Protein AF-A0A090Z5L9-F1 (afdb_monomer_lite)

Radius of gyration: 13.54 Å; chains: 1; bounding box: 50×16×24 Å

Secondary structure (DSSP, 8-state):
---HHHHHHHTTB-HHHHHHHHHHHGGGS-TT-HHHHHHHSTT-TTS-TTTBPP--------

Organism: NCBI:txid2338372

InterPro domains:
  IPR039552 Transposase IS66, C-terminal [PF13817] (3-43)

Foldseek 3Di:
DQDLLNLLVVLQFDSVQLVVVCVVCVVVDDPVDPVSVLCSRSNHPVDDPSRGPPPPPDPDDD

pLDDT: mean 80.1, std 13.01, range [42.09, 90.06]

Sequence (62 aa):
MYSVVETAKKNNLSPYHYLRYLFETLPNIDLNNKEEIDKVLPWSMDLPSSCRVPKKSDANKK

Structure (mmCIF, N/CA/C/O backbone):
data_AF-A0A090Z5L9-F1
#
_entry.id   AF-A0A090Z5L9-F1
#
loop_
_atom_site.group_PDB
_atom_site.id
_atom_site.type_symbol
_atom_site.label_atom_id
_atom_site.label_alt_id
_atom_site.label_comp_id
_atom_site.label_asym_id
_atom_site.label_entity_id
_atom_site.label_seq_id
_atom_site.pdbx_PDB_ins_code
_atom_site.Cartn_x
_atom_site.Cartn_y
_atom_site.Cartn_z
_atom_site.occupancy
_atom_site.B_iso_or_equiv
_atom_site.auth_seq_id
_atom_site.auth_comp_id
_atom_site.auth_asym_id
_atom_site.auth_atom_id
_atom_site.pdbx_PDB_model_num
ATOM 1 N N . MET A 1 1 ? 5.452 8.608 16.378 1.00 54.81 1 MET A N 1
ATOM 2 C CA . MET A 1 1 ? 5.728 7.732 15.218 1.00 54.81 1 MET A CA 1
ATOM 3 C C . MET A 1 1 ? 4.395 7.193 14.735 1.00 54.81 1 MET A C 1
ATOM 5 O O . MET A 1 1 ? 3.721 6.562 15.533 1.00 54.81 1 MET A O 1
ATOM 9 N N . TYR A 1 2 ? 3.981 7.494 13.502 1.00 70.06 2 TYR A N 1
ATOM 10 C CA . TYR A 1 2 ? 2.766 6.912 12.920 1.00 70.06 2 TYR A CA 1
ATOM 11 C C . TYR A 1 2 ? 3.153 5.628 12.189 1.00 70.06 2 TYR A C 1
ATOM 13 O O . TYR A 1 2 ? 4.050 5.646 11.347 1.00 70.06 2 TYR A O 1
ATOM 21 N N . SER A 1 3 ? 2.513 4.513 12.532 1.00 83.31 3 SER A N 1
ATOM 22 C CA . SER A 1 3 ? 2.742 3.245 11.833 1.00 83.31 3 SER A CA 1
ATOM 23 C C . SER A 1 3 ? 2.142 3.295 10.425 1.00 83.31 3 SER A C 1
ATOM 25 O O . SER A 1 3 ? 1.143 3.976 10.202 1.00 83.31 3 SER A O 1
ATOM 27 N N . VAL A 1 4 ? 2.682 2.513 9.485 1.00 83.38 4 VAL A N 1
ATOM 28 C CA . VAL A 1 4 ? 2.163 2.397 8.103 1.00 83.38 4 VAL A CA 1
ATOM 29 C C . VAL A 1 4 ? 0.662 2.062 8.084 1.00 83.38 4 VAL A C 1
ATOM 31 O O . VAL A 1 4 ? -0.103 2.612 7.296 1.00 83.38 4 VAL A O 1
ATOM 34 N N . VAL A 1 5 ? 0.224 1.224 9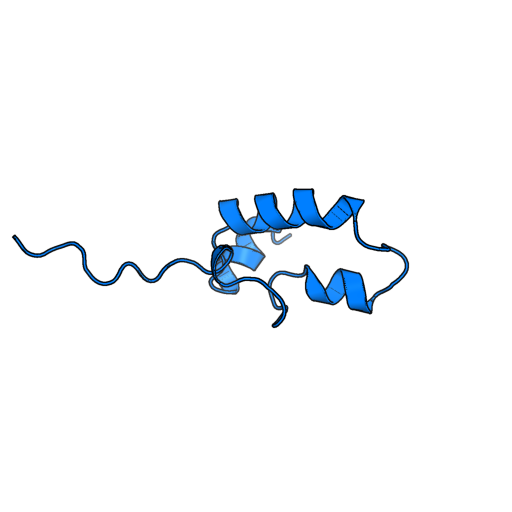.027 1.00 84.06 5 VAL A N 1
ATOM 35 C CA . VAL A 1 5 ? -1.185 0.876 9.272 1.00 84.06 5 VAL A CA 1
ATOM 36 C C . VAL A 1 5 ? -2.038 2.101 9.611 1.00 84.06 5 VAL A C 1
ATOM 38 O O . VAL A 1 5 ? -3.172 2.216 9.155 1.00 84.06 5 VAL A O 1
ATOM 41 N N . GLU A 1 6 ? -1.515 3.013 10.422 1.00 85.25 6 GLU A N 1
ATOM 42 C CA . GLU A 1 6 ? -2.221 4.207 10.889 1.00 85.25 6 GLU A CA 1
ATOM 43 C C . GLU A 1 6 ? -2.376 5.229 9.760 1.00 85.25 6 GLU A C 1
ATOM 45 O O . GLU A 1 6 ? -3.452 5.797 9.568 1.00 85.25 6 GLU A O 1
ATOM 50 N N . THR A 1 7 ? -1.330 5.377 8.945 1.00 87.00 7 THR A N 1
ATOM 51 C CA . THR A 1 7 ? -1.359 6.165 7.712 1.00 87.00 7 THR A CA 1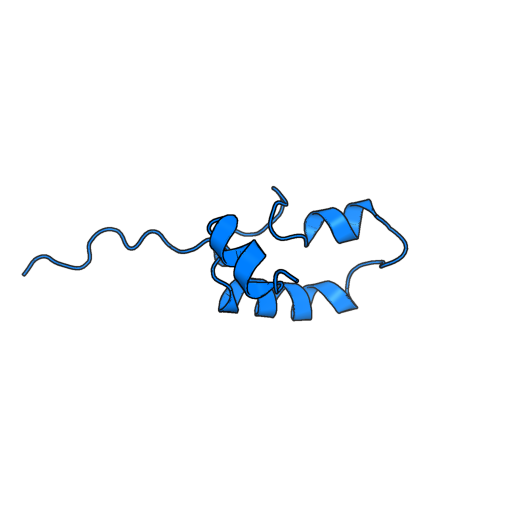
ATOM 52 C C . THR A 1 7 ? -2.346 5.582 6.699 1.00 87.00 7 THR A C 1
ATOM 54 O O . THR A 1 7 ? -3.141 6.330 6.135 1.00 87.00 7 THR A O 1
ATOM 57 N N . ALA A 1 8 ? -2.367 4.258 6.506 1.00 86.62 8 ALA A N 1
ATOM 58 C CA . ALA A 1 8 ? -3.328 3.592 5.624 1.00 86.62 8 ALA A CA 1
ATOM 59 C C . ALA A 1 8 ? -4.777 3.841 6.078 1.00 86.62 8 ALA A C 1
ATOM 61 O O . ALA A 1 8 ? -5.610 4.266 5.278 1.00 86.62 8 ALA A O 1
ATOM 62 N N . LYS A 1 9 ? -5.066 3.691 7.381 1.00 83.56 9 LYS A N 1
ATOM 63 C CA . LYS A 1 9 ? -6.394 3.998 7.941 1.00 83.56 9 LYS A CA 1
ATOM 64 C C . LYS A 1 9 ? -6.802 5.451 7.694 1.00 83.56 9 LYS A C 1
ATOM 66 O O . LYS A 1 9 ? -7.928 5.695 7.270 1.00 83.56 9 LYS A O 1
ATOM 71 N N . LYS A 1 10 ? -5.895 6.411 7.916 1.00 85.75 10 LYS A N 1
ATOM 72 C CA . LYS A 1 10 ? -6.150 7.839 7.651 1.00 85.75 10 LYS A CA 1
ATOM 73 C C . LYS A 1 10 ? -6.458 8.135 6.180 1.00 85.75 10 LYS A C 1
ATOM 75 O O . LYS A 1 10 ? -7.228 9.049 5.909 1.00 85.75 10 LYS A O 1
ATOM 80 N N . ASN A 1 11 ? -5.904 7.357 5.253 1.00 85.06 11 ASN A N 1
ATOM 81 C CA . ASN A 1 11 ? -6.134 7.503 3.814 1.00 85.06 11 ASN A CA 1
ATOM 82 C C . ASN A 1 11 ? -7.313 6.661 3.287 1.00 85.06 11 ASN A C 1
ATOM 84 O O . ASN A 1 11 ? -7.467 6.508 2.080 1.00 85.06 11 ASN A O 1
ATOM 88 N N . ASN A 1 12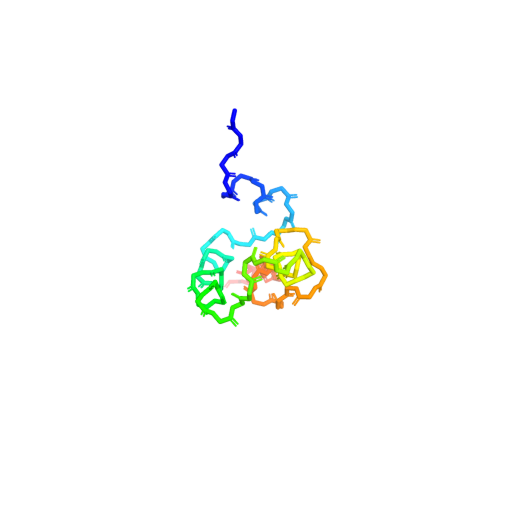 ? -8.178 6.128 4.161 1.00 85.25 12 ASN A N 1
ATOM 89 C CA . ASN A 1 12 ? -9.289 5.243 3.773 1.00 85.25 12 ASN A CA 1
ATOM 90 C C . ASN A 1 12 ? -8.824 3.985 3.012 1.00 85.25 12 ASN A C 1
ATOM 92 O O . ASN A 1 12 ? -9.522 3.459 2.138 1.00 85.25 12 ASN A O 1
ATOM 96 N N . LEU A 1 13 ? -7.645 3.478 3.359 1.00 86.00 13 LEU A N 1
ATOM 97 C CA . LEU A 1 13 ? -7.150 2.196 2.884 1.00 86.00 13 LEU A CA 1
ATOM 98 C C . LEU A 1 13 ? -7.375 1.121 3.941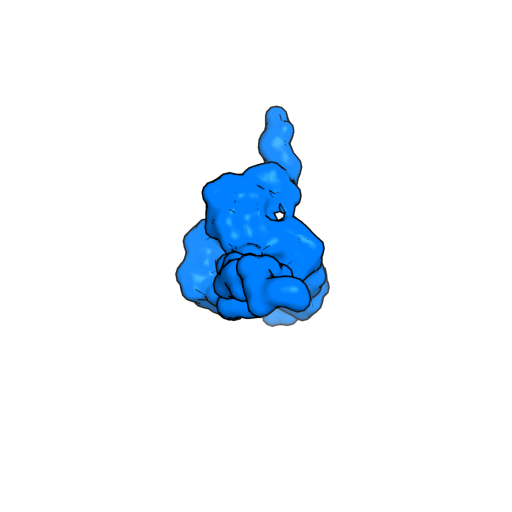 1.00 86.00 13 LEU A C 1
ATOM 100 O O . LEU A 1 13 ? -7.268 1.363 5.146 1.00 86.00 13 LEU A O 1
ATOM 104 N N . SER A 1 14 ? -7.669 -0.092 3.482 1.00 87.69 14 SER A N 1
ATOM 105 C CA . SER A 1 14 ? -7.701 -1.259 4.350 1.00 87.69 14 SER A CA 1
ATOM 106 C C . SER A 1 14 ? -6.264 -1.674 4.660 1.00 87.69 14 SER A C 1
ATOM 108 O O . SER A 1 14 ? -5.542 -2.054 3.737 1.00 87.69 14 SER A O 1
ATOM 110 N N . PRO A 1 15 ? -5.822 -1.651 5.930 1.00 86.94 15 PRO A N 1
ATOM 111 C CA . PRO A 1 15 ? -4.426 -1.921 6.264 1.00 86.94 15 PRO A CA 1
ATOM 112 C C . PRO A 1 15 ? -3.966 -3.308 5.834 1.00 86.94 15 PRO A C 1
ATOM 114 O O . PRO A 1 15 ? -2.823 -3.474 5.430 1.00 86.94 15 PRO A O 1
ATOM 117 N N . TYR A 1 16 ? -4.863 -4.294 5.899 1.00 87.44 16 TYR A N 1
ATOM 118 C CA . TYR A 1 16 ? -4.564 -5.661 5.493 1.00 87.44 16 TYR A CA 1
ATOM 119 C C . TYR A 1 16 ? -4.307 -5.758 3.985 1.00 87.44 16 TYR A C 1
ATOM 121 O O . TYR A 1 16 ? -3.257 -6.242 3.570 1.00 87.44 16 TYR A O 1
ATOM 129 N N . HIS A 1 17 ? -5.234 -5.247 3.166 1.00 87.31 17 HIS A N 1
ATOM 130 C CA . HIS A 1 17 ? -5.096 -5.278 1.708 1.00 87.31 17 HIS A CA 1
ATOM 131 C C . HIS A 1 17 ? -3.945 -4.397 1.222 1.00 87.31 17 HIS A C 1
ATOM 133 O O . HIS A 1 17 ? -3.206 -4.806 0.335 1.00 87.31 17 HIS A O 1
ATOM 139 N N . TYR A 1 18 ? -3.753 -3.231 1.842 1.00 89.06 18 TYR A N 1
ATOM 140 C CA . TYR A 1 18 ? -2.646 -2.339 1.522 1.00 89.06 18 TYR A CA 1
ATOM 141 C C . TYR A 1 18 ? -1.287 -2.974 1.837 1.00 89.06 18 TYR A C 1
ATOM 143 O O . TYR A 1 18 ? -0.415 -2.976 0.979 1.00 89.06 18 TYR A O 1
ATOM 151 N N . LEU A 1 19 ? -1.102 -3.569 3.023 1.00 88.50 19 LEU A N 1
ATOM 152 C CA . LEU A 1 19 ? 0.147 -4.267 3.352 1.00 88.50 19 LEU A CA 1
ATOM 153 C C . LEU A 1 19 ? 0.389 -5.457 2.422 1.00 88.50 19 LEU A C 1
ATOM 155 O O . LEU A 1 19 ? 1.513 -5.655 1.974 1.00 88.50 19 LEU A O 1
ATOM 159 N N . ARG A 1 20 ? -0.657 -6.228 2.101 1.00 89.00 20 ARG A N 1
ATOM 160 C CA . ARG A 1 20 ? -0.578 -7.337 1.143 1.00 89.00 20 ARG A CA 1
ATOM 161 C C . ARG A 1 20 ? -0.075 -6.853 -0.220 1.00 89.00 20 ARG A C 1
ATOM 163 O O . ARG A 1 20 ? 0.909 -7.387 -0.716 1.00 89.00 20 ARG A O 1
ATOM 170 N N . TYR A 1 21 ? -0.716 -5.825 -0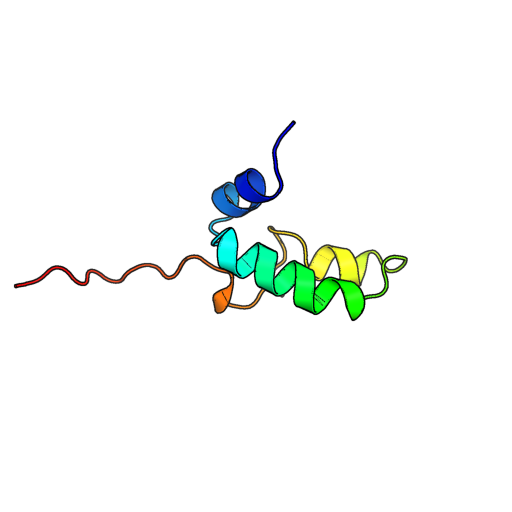.777 1.00 88.81 21 TYR A N 1
ATOM 171 C CA . TYR A 1 21 ? -0.324 -5.221 -2.049 1.00 88.81 21 TYR A CA 1
ATOM 172 C C . TYR A 1 21 ? 1.097 -4.665 -1.996 1.00 88.81 21 TYR A C 1
ATOM 174 O O . TYR A 1 21 ? 1.888 -4.910 -2.901 1.00 88.81 21 TYR A O 1
ATOM 182 N N . LEU A 1 22 ? 1.445 -3.970 -0.911 1.00 88.62 22 LEU A N 1
ATOM 183 C CA . LEU A 1 22 ? 2.776 -3.421 -0.703 1.00 88.62 22 LEU A CA 1
ATOM 184 C C . LEU A 1 22 ? 3.830 -4.533 -0.739 1.00 88.62 22 LEU A C 1
ATOM 186 O O . LEU A 1 22 ? 4.799 -4.407 -1.471 1.00 88.62 22 LEU A O 1
ATOM 190 N N . PHE A 1 23 ? 3.633 -5.648 -0.032 1.00 88.56 23 PHE A N 1
ATOM 191 C CA . PHE A 1 23 ? 4.590 -6.760 -0.045 1.00 88.56 23 PHE A CA 1
ATOM 192 C C . PHE A 1 23 ? 4.668 -7.506 -1.383 1.00 88.56 23 PHE A C 1
ATOM 194 O O . PHE A 1 23 ? 5.729 -8.026 -1.708 1.00 88.56 23 PHE A O 1
ATOM 201 N N . GLU A 1 24 ? 3.587 -7.554 -2.163 1.00 90.06 24 GLU A N 1
ATOM 202 C CA . GLU A 1 24 ? 3.604 -8.154 -3.507 1.00 90.06 24 GLU A CA 1
ATOM 203 C C . GLU A 1 24 ? 4.238 -7.220 -4.555 1.00 90.06 24 GLU A C 1
ATOM 205 O O . GLU A 1 24 ? 4.869 -7.683 -5.505 1.00 90.06 24 GLU A O 1
ATOM 210 N N . THR A 1 25 ? 4.134 -5.904 -4.356 1.00 87.81 25 THR A N 1
ATOM 211 C CA . THR A 1 25 ? 4.623 -4.888 -5.303 1.00 87.81 25 THR A CA 1
ATOM 212 C C . THR A 1 25 ? 6.055 -4.446 -4.998 1.00 87.81 25 THR A C 1
ATOM 214 O O . THR A 1 25 ? 6.826 -4.234 -5.923 1.00 87.81 25 THR A O 1
ATOM 217 N N . LEU A 1 26 ? 6.457 -4.384 -3.723 1.00 87.81 26 LEU A N 1
ATOM 218 C CA . LEU A 1 26 ? 7.813 -4.025 -3.283 1.00 87.81 26 LEU A CA 1
ATOM 219 C C . LEU A 1 26 ? 8.952 -4.777 -4.000 1.00 87.81 26 LEU A C 1
ATOM 221 O O . LEU A 1 26 ? 9.912 -4.116 -4.382 1.00 87.81 26 LEU A O 1
ATOM 225 N N . PRO A 1 27 ? 8.900 -6.109 -4.201 1.00 87.44 27 PRO A N 1
ATOM 226 C CA . PRO A 1 27 ? 9.956 -6.815 -4.931 1.00 87.44 27 PRO A CA 1
ATOM 227 C C . PRO A 1 27 ? 9.950 -6.537 -6.442 1.00 87.44 27 PRO A C 1
ATOM 229 O O . PRO A 1 27 ? 10.926 -6.858 -7.110 1.00 87.44 27 PRO A O 1
ATOM 232 N N . ASN A 1 28 ? 8.862 -5.979 -6.981 1.00 87.81 28 ASN A N 1
ATOM 233 C CA . ASN A 1 28 ? 8.702 -5.679 -8.403 1.00 87.81 28 ASN A CA 1
ATOM 234 C C . ASN A 1 28 ? 9.023 -4.221 -8.764 1.00 87.81 28 ASN A C 1
ATOM 236 O O . ASN A 1 28 ? 9.098 -3.919 -9.951 1.00 87.81 28 ASN A O 1
ATOM 240 N N . ILE A 1 29 ? 9.186 -3.332 -7.781 1.00 87.88 29 ILE A N 1
ATOM 241 C CA . ILE A 1 29 ? 9.456 -1.909 -8.019 1.00 87.88 29 ILE A CA 1
ATOM 242 C C . ILE A 1 29 ? 10.916 -1.558 -7.778 1.00 87.88 29 ILE A C 1
ATOM 244 O O . ILE A 1 29 ? 11.580 -2.121 -6.903 1.00 87.88 29 ILE A O 1
ATOM 248 N N . ASP A 1 30 ? 11.395 -0.557 -8.508 1.00 88.50 30 ASP A N 1
ATOM 249 C CA . ASP A 1 30 ? 12.727 -0.019 -8.278 1.00 88.50 30 ASP A CA 1
ATOM 250 C C . ASP A 1 30 ? 12.721 0.986 -7.116 1.00 88.50 30 ASP A C 1
ATOM 252 O O . ASP A 1 30 ? 12.183 2.090 -7.209 1.00 88.50 30 ASP A O 1
ATOM 256 N N . LEU A 1 31 ? 13.353 0.617 -5.999 1.00 85.19 31 LEU A N 1
ATOM 257 C CA . LEU A 1 31 ? 13.450 1.471 -4.810 1.00 85.19 31 LEU A CA 1
ATOM 258 C C . LEU A 1 31 ? 14.353 2.706 -5.008 1.00 85.19 31 LEU A C 1
ATOM 260 O O . LEU A 1 31 ? 14.348 3.600 -4.162 1.00 85.19 31 LEU A O 1
ATOM 264 N N . ASN A 1 32 ? 15.135 2.792 -6.089 1.00 88.06 32 ASN A N 1
ATOM 265 C CA . ASN A 1 32 ? 15.822 4.037 -6.448 1.00 88.06 32 ASN A CA 1
ATOM 266 C C . ASN A 1 32 ? 14.897 4.988 -7.210 1.00 88.06 32 ASN A C 1
ATOM 268 O O . ASN A 1 32 ? 15.152 6.196 -7.235 1.00 88.06 32 ASN A O 1
ATOM 272 N N . ASN A 1 33 ? 13.812 4.479 -7.798 1.00 88.25 33 ASN A N 1
ATOM 273 C CA . ASN A 1 33 ? 12.847 5.299 -8.501 1.00 88.25 33 ASN A CA 1
ATOM 274 C C . ASN A 1 33 ? 11.763 5.823 -7.548 1.00 88.25 33 ASN A C 1
ATOM 276 O O . ASN A 1 33 ? 10.829 5.122 -7.152 1.00 88.25 33 ASN A O 1
ATOM 280 N N . LYS A 1 34 ? 11.858 7.114 -7.215 1.00 86.44 34 LYS A N 1
ATOM 281 C CA . LYS A 1 34 ? 10.870 7.802 -6.371 1.00 86.44 34 LYS A CA 1
ATOM 282 C C . LYS A 1 34 ? 9.449 7.714 -6.914 1.00 86.44 34 LYS A C 1
ATOM 284 O O . LYS A 1 34 ? 8.525 7.673 -6.113 1.00 86.44 34 LYS A O 1
ATOM 289 N N . GLU A 1 35 ? 9.273 7.689 -8.230 1.00 87.75 35 GLU A N 1
ATOM 290 C CA . GLU A 1 35 ? 7.944 7.632 -8.839 1.00 87.75 35 GLU A CA 1
ATOM 291 C C . GLU A 1 35 ? 7.270 6.280 -8.586 1.00 87.75 35 GLU A C 1
ATOM 293 O O . GLU A 1 35 ? 6.074 6.221 -8.317 1.00 87.75 35 GLU A O 1
ATOM 298 N N . GLU A 1 36 ? 8.036 5.188 -8.617 1.00 87.88 36 GLU A N 1
ATOM 299 C CA . GLU A 1 36 ? 7.520 3.847 -8.325 1.00 87.88 36 GLU A CA 1
ATOM 300 C C . GLU A 1 36 ? 7.205 3.670 -6.843 1.00 87.88 36 GLU A C 1
ATOM 302 O O . GLU A 1 36 ? 6.180 3.089 -6.485 1.00 87.88 36 GLU A O 1
ATOM 307 N N . ILE A 1 37 ? 8.047 4.234 -5.974 1.00 87.81 37 ILE A N 1
ATOM 308 C CA . ILE A 1 37 ? 7.760 4.279 -4.542 1.00 87.81 37 ILE A CA 1
ATOM 309 C C . ILE A 1 37 ? 6.481 5.080 -4.297 1.00 87.81 37 ILE A C 1
ATOM 311 O O . ILE A 1 37 ? 5.607 4.605 -3.577 1.00 87.81 37 ILE A O 1
ATOM 315 N N . ASP A 1 38 ? 6.326 6.256 -4.909 1.00 88.19 38 ASP A N 1
ATOM 316 C CA . ASP A 1 38 ? 5.147 7.100 -4.696 1.00 88.19 38 ASP A CA 1
ATOM 317 C C . ASP A 1 38 ? 3.850 6.410 -5.144 1.00 88.19 38 ASP A C 1
ATOM 319 O O . ASP A 1 38 ? 2.820 6.570 -4.491 1.00 88.19 38 ASP A O 1
ATOM 323 N N . LYS A 1 39 ? 3.907 5.543 -6.165 1.00 86.69 39 LYS A N 1
ATOM 324 C CA . LYS A 1 39 ? 2.781 4.697 -6.615 1.00 86.69 39 LYS A CA 1
ATOM 325 C C . LYS A 1 39 ? 2.292 3.689 -5.575 1.00 86.69 39 LYS A C 1
ATOM 327 O O . LYS A 1 39 ? 1.113 3.337 -5.562 1.00 86.69 39 LYS A O 1
ATOM 332 N N . VAL A 1 40 ? 3.175 3.213 -4.698 1.00 86.50 40 VAL A N 1
ATOM 333 C CA . VAL A 1 40 ? 2.824 2.222 -3.667 1.00 86.50 40 VAL A CA 1
ATOM 334 C C . VAL A 1 40 ? 2.529 2.841 -2.305 1.00 86.50 40 VAL A C 1
ATOM 336 O O . VAL A 1 40 ? 2.131 2.117 -1.395 1.00 86.50 40 VAL A O 1
ATOM 339 N N . LEU A 1 41 ? 2.699 4.157 -2.147 1.00 87.50 41 LEU A N 1
ATOM 340 C CA . LEU A 1 41 ? 2.426 4.872 -0.902 1.00 87.50 41 LEU A CA 1
ATOM 341 C C . LEU A 1 41 ? 0.922 4.976 -0.615 1.00 87.50 41 LEU A C 1
ATOM 343 O O . LEU A 1 41 ? 0.102 4.964 -1.531 1.00 87.50 41 LEU A O 1
ATOM 347 N N . PRO A 1 42 ? 0.519 5.137 0.659 1.00 83.12 42 PRO A N 1
ATOM 348 C CA . PRO A 1 42 ? -0.885 5.037 1.055 1.00 83.12 42 PRO A CA 1
ATOM 349 C C . PRO A 1 42 ? -1.750 6.225 0.599 1.00 83.12 42 PRO A C 1
ATOM 351 O O . PRO A 1 42 ? -2.957 6.220 0.810 1.00 83.12 42 PRO A O 1
ATOM 354 N N . TRP A 1 43 ? -1.157 7.252 -0.002 1.00 82.81 43 TRP A N 1
ATOM 355 C CA . TRP A 1 43 ? -1.857 8.382 -0.623 1.00 82.81 43 TRP A CA 1
ATOM 356 C C . TRP A 1 43 ? -1.836 8.317 -2.152 1.00 82.81 43 TRP A C 1
ATOM 358 O O . TRP A 1 43 ? -2.333 9.235 -2.803 1.00 82.81 43 TRP A O 1
ATOM 368 N N . SER A 1 44 ? -1.262 7.262 -2.735 1.00 85.88 44 SER A N 1
ATOM 369 C CA . SER A 1 44 ? -1.114 7.191 -4.178 1.00 85.88 44 SER A CA 1
ATOM 370 C C . SER A 1 44 ? -2.442 7.000 -4.896 1.00 85.88 44 SER A C 1
ATOM 372 O O . SER A 1 44 ? -3.320 6.248 -4.454 1.00 85.88 44 SER A O 1
ATOM 374 N N . MET A 1 45 ? -2.583 7.670 -6.038 1.00 79.62 45 MET A N 1
ATOM 375 C CA . MET A 1 45 ? -3.776 7.568 -6.878 1.00 79.62 45 MET A CA 1
ATOM 376 C C . MET A 1 45 ? -3.791 6.284 -7.713 1.00 79.62 45 MET A C 1
ATOM 378 O O . MET A 1 45 ? -4.876 5.811 -8.046 1.00 79.62 45 MET A O 1
ATOM 382 N N . ASP A 1 46 ? -2.620 5.692 -7.960 1.00 82.62 46 ASP A N 1
ATOM 383 C CA . ASP A 1 46 ? -2.431 4.427 -8.682 1.00 82.62 46 ASP A CA 1
ATOM 384 C C . ASP A 1 46 ? -2.803 3.182 -7.856 1.00 82.62 46 ASP A C 1
ATOM 386 O O . ASP A 1 46 ? -2.801 2.064 -8.372 1.00 82.62 46 ASP A O 1
ATOM 390 N N . LEU A 1 47 ? -3.154 3.344 -6.573 1.00 84.25 47 LEU A N 1
ATOM 391 C CA . LEU A 1 47 ? -3.535 2.213 -5.733 1.00 84.25 47 LEU A CA 1
ATOM 392 C C . LEU A 1 47 ? -4.839 1.558 -6.216 1.00 84.25 47 LEU A C 1
ATOM 394 O O . LEU A 1 47 ? -5.854 2.244 -6.402 1.00 84.25 47 LEU A O 1
ATOM 398 N N . PRO A 1 48 ? -4.871 0.217 -6.312 1.00 81.94 48 PRO A N 1
ATOM 399 C CA . PRO A 1 48 ? -6.053 -0.491 -6.765 1.00 81.94 48 PRO A CA 1
ATOM 400 C C . PRO A 1 48 ? -7.212 -0.339 -5.776 1.00 81.94 48 PRO A C 1
ATOM 402 O O . PRO A 1 48 ? -7.036 -0.269 -4.555 1.00 81.94 48 PRO A O 1
ATOM 405 N N . SER A 1 49 ? -8.436 -0.369 -6.304 1.00 81.06 49 SER A N 1
ATOM 406 C CA . SER A 1 49 ? -9.678 -0.283 -5.522 1.00 81.06 49 SER A CA 1
ATOM 407 C C . SER A 1 49 ? -9.795 -1.358 -4.435 1.00 81.06 49 SER A C 1
ATOM 409 O O . SER A 1 49 ? -10.501 -1.149 -3.455 1.00 81.06 49 SER A O 1
ATOM 411 N N . SER A 1 50 ? -9.084 -2.482 -4.577 1.00 79.25 50 SER A N 1
ATOM 412 C CA . SER A 1 50 ? -8.991 -3.555 -3.577 1.00 79.25 50 SER A CA 1
ATOM 413 C C . SER A 1 50 ? -8.252 -3.141 -2.299 1.00 79.25 50 SER A C 1
ATOM 415 O O . SER A 1 50 ? -8.519 -3.693 -1.234 1.00 79.25 50 SER A O 1
ATOM 417 N N . CYS A 1 51 ? -7.337 -2.170 -2.383 1.00 82.69 51 CYS A N 1
ATOM 418 C CA . CYS A 1 51 ? -6.645 -1.608 -1.223 1.00 82.69 51 CYS A CA 1
ATOM 419 C C . CYS A 1 51 ? -7.507 -0.595 -0.473 1.00 82.69 51 CYS A C 1
ATOM 421 O O . CYS A 1 51 ? -7.293 -0.367 0.719 1.00 82.69 51 CYS A O 1
ATOM 423 N N . ARG A 1 52 ? -8.487 0.016 -1.144 1.00 82.56 52 ARG A N 1
ATOM 424 C CA . ARG A 1 52 ? -9.436 0.931 -0.506 1.00 82.56 52 ARG A CA 1
ATOM 425 C C . ARG A 1 52 ? -10.391 0.123 0.352 1.00 82.56 52 ARG A C 1
ATOM 427 O O . ARG A 1 52 ? -10.774 -0.987 -0.013 1.00 82.56 52 ARG A O 1
ATOM 434 N N . VAL A 1 53 ? -10.763 0.659 1.515 1.00 76.62 53 VAL A N 1
ATOM 435 C CA . VAL A 1 53 ? -11.801 -0.005 2.306 1.00 76.62 53 VAL A CA 1
ATOM 436 C C . VAL A 1 53 ? -13.056 -0.111 1.438 1.00 76.62 53 VAL A C 1
ATOM 438 O O . VAL A 1 53 ? -13.549 0.924 0.975 1.00 76.62 53 VAL A O 1
ATOM 441 N N . PRO A 1 54 ? -13.581 -1.326 1.187 1.00 64.81 54 PRO A N 1
ATOM 442 C CA . PRO A 1 54 ? -14.875 -1.439 0.554 1.00 64.81 54 PRO A CA 1
ATOM 443 C C . PRO A 1 54 ? -15.838 -0.713 1.482 1.00 64.81 54 PRO A C 1
ATOM 445 O O . PRO A 1 54 ? -15.992 -1.086 2.650 1.00 64.81 54 PRO A O 1
ATOM 448 N N . LYS A 1 55 ? -16.456 0.364 0.984 1.00 54.62 55 LYS A N 1
ATOM 449 C CA . LYS A 1 55 ? -17.681 0.867 1.593 1.00 54.62 55 LYS A CA 1
ATOM 450 C C . LYS A 1 55 ? -18.598 -0.343 1.602 1.00 54.62 55 LYS A C 1
ATOM 452 O O . LYS A 1 55 ? -19.048 -0.768 0.543 1.00 54.62 55 LYS A O 1
ATOM 457 N N . LYS A 1 56 ? -18.789 -0.956 2.773 1.00 47.81 56 LYS A N 1
ATOM 458 C CA . LYS A 1 56 ? -19.914 -1.853 2.983 1.00 47.81 56 LYS A CA 1
ATOM 459 C C . LYS A 1 56 ? -21.132 -0.990 2.690 1.00 47.81 56 LYS A C 1
ATOM 461 O O . LYS A 1 56 ? -21.564 -0.236 3.551 1.00 47.81 56 LYS A O 1
ATOM 466 N N . SER A 1 57 ? -21.616 -1.042 1.455 1.00 49.03 57 SER A N 1
ATOM 467 C CA . SER A 1 57 ? -23.011 -0.785 1.160 1.00 49.03 57 SER A CA 1
ATOM 468 C C . SER A 1 57 ? -23.768 -1.678 2.128 1.00 49.03 57 SER A C 1
ATOM 470 O O . SER A 1 57 ? -23.529 -2.886 2.153 1.00 49.03 57 SER A O 1
ATOM 472 N N . ASP A 1 58 ? -24.552 -1.055 2.992 1.00 52.31 58 ASP A N 1
ATOM 473 C CA . ASP A 1 58 ? -25.409 -1.637 4.010 1.00 52.31 58 ASP A CA 1
ATOM 474 C C . ASP A 1 58 ? -25.912 -3.050 3.669 1.00 52.3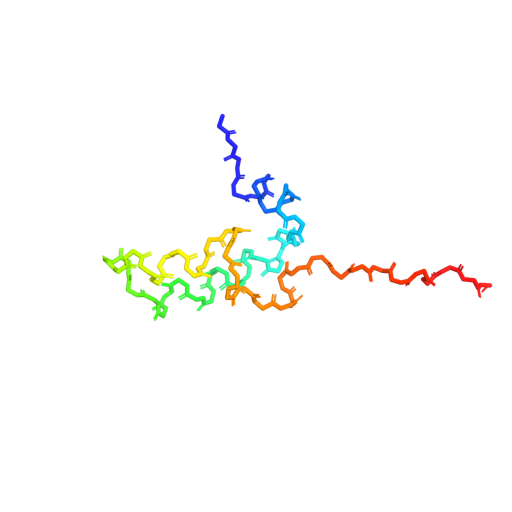1 58 ASP A C 1
ATOM 476 O O . ASP A 1 58 ? -26.985 -3.238 3.102 1.00 52.31 58 ASP A O 1
ATOM 480 N N . ALA A 1 59 ? -25.172 -4.075 4.091 1.00 48.81 59 ALA A N 1
ATOM 481 C CA . ALA A 1 59 ? -25.703 -5.421 4.265 1.00 48.81 59 ALA A CA 1
ATOM 482 C C . ALA A 1 59 ? -26.291 -5.524 5.680 1.00 48.81 59 ALA A C 1
ATOM 484 O O . ALA A 1 59 ? -25.894 -6.357 6.488 1.00 48.81 59 ALA A O 1
ATOM 485 N N . ASN A 1 60 ? -27.204 -4.607 5.995 1.00 56.22 60 ASN A N 1
ATOM 486 C CA . ASN A 1 60 ? -28.189 -4.791 7.044 1.00 56.22 60 ASN A CA 1
ATOM 487 C C . ASN A 1 60 ? -29.536 -4.306 6.519 1.00 56.22 60 ASN A C 1
ATOM 489 O O . ASN A 1 60 ? -29.904 -3.150 6.713 1.00 56.22 60 ASN A O 1
ATOM 493 N N . LYS A 1 61 ? -30.280 -5.201 5.865 1.00 48.28 61 LYS A N 1
ATOM 494 C CA . LYS A 1 61 ? -31.738 -5.167 5.970 1.00 48.28 61 LYS A CA 1
ATOM 495 C C . LYS A 1 61 ? -32.364 -6.526 5.655 1.00 48.28 61 LYS A C 1
ATOM 497 O O . LYS A 1 61 ? -32.817 -6.739 4.534 1.00 48.28 61 LYS A O 1
ATOM 502 N N . LYS A 1 62 ? -32.422 -7.386 6.673 1.00 42.09 62 LYS A N 1
ATOM 503 C CA . LYS A 1 62 ? -33.628 -8.039 7.234 1.00 42.09 62 LYS A CA 1
ATOM 504 C C . LYS A 1 62 ? -33.276 -9.344 7.930 1.00 42.09 62 LYS A C 1
ATOM 506 O O . LYS A 1 62 ? -32.590 -10.173 7.301 1.00 42.09 62 LYS A O 1
#